Protein AF-A0A820S5K3-F1 (afdb_monomer)

pLDDT: mean 77.01, std 18.95, range [31.25, 97.69]

Mean predicted aligned error: 10.6 Å

Foldseek 3Di:
DDPDDPDDDDDDDALVQQDQCCPDCVVVVVDGHPNNVCCVVVNPVRDDRDHDDAQWDWDFDDPDPPDHTDIDTDHGDDPPDPNNLVVVLQVPPPVDDPDDDDDDDPDPPDPDDPPPPCVVVVSPDD

Organism: NCBI:txid433720

Secondary structure (DSSP, 8-state):
----TT--------HHHHS-GGGSTHHHHT---HHHHHHHHH-TTS--------SSEEEEE-SSTTSPPEEEEEPPPPTTSHHHHHHHHHHT-TTS-S----------SSTT--HHHHHHHHTT--

Nearest PDB structures (foldseek):
  7zjw-assembly1_LH  TM=1.466E-01  e=1.567E+00  Oryctolagus cuniculus
  8idt-assembly1_o  TM=1.884E-01  e=2.835E+00  Homo sapiens
  8q7z-assembly1_BE  TM=1.892E-01  e=8.684E+00  Gallus gallus
  9c3h-assembly1_LK  TM=1.684E-01  e=9.276E+00  Homo sapiens
  8g5y-assembly1_LE  TM=1.830E-01  e=9.907E+00  Homo sapiens

Sequence (126 aa):
KYNGPETKAVIWAHNSHVGDARETDSRRAKEVNIGQLVRERFGIKNTFNIGFTTYTGTVTAADSWDMDPEFKRVRPSLNESVEFLLHEALTQDSTMQNDGQYYLLFRSNNSSIQLSNELHTELHKK

InterPro domains:
  IPR007815 Erythromycin esterase [PF05139] (6-107)
  IPR052036 Hydrolase/Phosphoribosyltransferase-associated [PTHR31299] (7-102)

Structure (mmCIF, N/CA/C/O backbone):
data_AF-A0A820S5K3-F1
#
_entry.id   AF-A0A820S5K3-F1
#
loop_
_atom_site.group_PDB
_atom_site.id
_atom_site.type_symbol
_atom_site.label_atom_id
_atom_site.label_alt_id
_atom_site.label_comp_id
_atom_site.label_asym_id
_atom_site.label_entity_id
_atom_site.label_seq_id
_atom_site.pdbx_PDB_ins_code
_atom_site.Cartn_x
_atom_site.Cartn_y
_atom_site.Cartn_z
_atom_site.occupancy
_atom_site.B_iso_or_equiv
_atom_site.auth_seq_id
_atom_site.auth_comp_id
_atom_site.auth_asym_id
_atom_site.auth_atom_id
_atom_site.pdbx_PDB_model_num
ATOM 1 N N . LYS A 1 1 ? -4.711 -17.697 22.382 1.00 55.22 1 LYS A N 1
ATOM 2 C CA . LYS A 1 1 ? -5.055 -16.799 23.514 1.00 55.22 1 LYS A CA 1
ATOM 3 C C . LYS A 1 1 ? -5.819 -15.610 22.943 1.00 55.22 1 LYS A C 1
ATOM 5 O O . LYS A 1 1 ? -5.292 -14.982 22.039 1.00 55.22 1 LYS A O 1
ATOM 10 N N . TYR A 1 2 ? -7.053 -15.368 23.388 1.00 62.88 2 TYR A N 1
ATOM 11 C CA . TYR A 1 2 ? -7.835 -14.184 23.015 1.00 62.88 2 TYR A CA 1
ATOM 12 C C . TYR A 1 2 ? -7.566 -13.100 24.067 1.00 62.88 2 TYR A C 1
ATOM 14 O O . TYR A 1 2 ? -7.826 -13.337 25.244 1.00 62.88 2 TYR A O 1
ATOM 22 N N . ASN A 1 3 ? -6.994 -11.959 23.671 1.00 76.62 3 ASN A N 1
ATOM 23 C CA . ASN A 1 3 ? -6.482 -10.930 24.593 1.00 76.62 3 ASN A CA 1
ATOM 24 C C . ASN A 1 3 ? -7.558 -9.917 25.049 1.00 76.62 3 ASN A C 1
ATOM 26 O O . ASN A 1 3 ? -7.234 -8.842 25.545 1.00 76.62 3 ASN A O 1
ATOM 30 N N . GLY A 1 4 ? -8.843 -10.267 24.920 1.00 83.00 4 GLY A N 1
ATOM 31 C CA . GLY A 1 4 ? -9.968 -9.421 25.324 1.00 83.00 4 GLY A CA 1
ATOM 32 C C . GLY A 1 4 ? -10.448 -8.451 24.232 1.00 83.00 4 GLY A C 1
ATOM 33 O O . GLY A 1 4 ? -9.864 -8.395 23.147 1.00 83.00 4 GLY A O 1
ATOM 34 N N . PRO A 1 5 ? -11.536 -7.705 24.494 1.00 76.75 5 PRO A N 1
ATOM 35 C CA . PRO A 1 5 ? -12.241 -6.889 23.497 1.00 76.75 5 PRO A CA 1
ATOM 36 C C . PRO A 1 5 ? -11.439 -5.696 22.948 1.00 76.75 5 PRO A C 1
ATOM 38 O O . PRO A 1 5 ? -11.692 -5.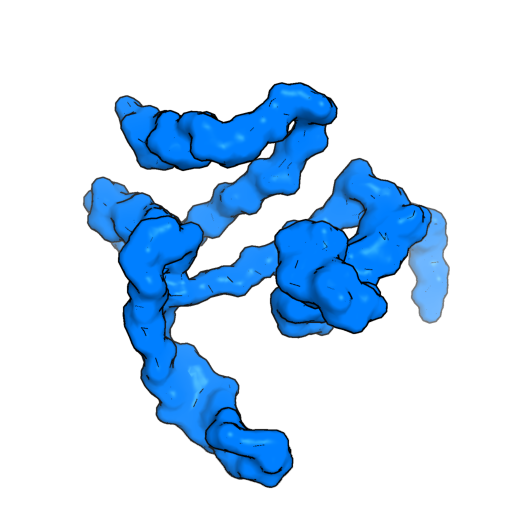277 21.827 1.00 76.75 5 PRO A O 1
ATOM 41 N N . GLU A 1 6 ? -10.430 -5.209 23.676 1.00 83.25 6 GLU A N 1
ATOM 42 C CA . GLU A 1 6 ? -9.576 -4.075 23.266 1.00 83.25 6 GLU A CA 1
ATOM 43 C C . GLU A 1 6 ? -8.349 -4.497 22.433 1.00 83.25 6 GLU A C 1
ATOM 45 O O . GLU A 1 6 ? -7.418 -3.719 22.205 1.00 83.25 6 GLU A O 1
ATOM 50 N N . THR A 1 7 ? -8.299 -5.758 22.000 1.00 89.50 7 THR A N 1
ATOM 51 C CA . THR A 1 7 ? -7.155 -6.277 21.245 1.00 89.50 7 THR A CA 1
ATOM 52 C C . THR A 1 7 ? -7.097 -5.648 19.858 1.00 89.50 7 THR A C 1
ATOM 54 O O . THR A 1 7 ? -8.055 -5.711 19.091 1.00 89.50 7 THR A O 1
ATOM 57 N N . LYS A 1 8 ? -5.931 -5.110 19.498 1.00 90.19 8 LYS A N 1
ATOM 58 C CA . LYS A 1 8 ? -5.643 -4.628 18.143 1.00 90.19 8 LYS A CA 1
ATOM 59 C C . LYS A 1 8 ? -5.004 -5.735 17.306 1.00 90.19 8 LYS A C 1
ATOM 61 O O . LYS A 1 8 ? -4.267 -6.567 17.833 1.00 90.19 8 LYS A O 1
ATOM 66 N N . ALA A 1 9 ? -5.259 -5.713 16.002 1.00 91.56 9 ALA A N 1
ATOM 67 C CA . ALA A 1 9 ? -4.675 -6.637 15.036 1.00 91.56 9 ALA A CA 1
ATOM 68 C C . ALA A 1 9 ? -3.999 -5.869 13.896 1.00 91.56 9 ALA A C 1
ATOM 70 O O . ALA A 1 9 ? -4.452 -4.790 13.515 1.00 91.56 9 ALA A O 1
ATOM 71 N N . VAL A 1 10 ? -2.934 -6.452 13.344 1.00 93.44 10 VAL A N 1
ATOM 72 C CA . VAL A 1 10 ? -2.281 -5.985 12.118 1.00 93.44 10 VAL A CA 1
ATOM 73 C C . VAL A 1 10 ? -2.429 -7.078 11.073 1.00 93.44 10 VAL A C 1
ATOM 75 O O . VAL A 1 10 ? -2.083 -8.231 11.326 1.00 93.44 10 VAL A O 1
ATOM 78 N N . ILE A 1 11 ? -2.957 -6.709 9.911 1.00 92.69 11 ILE A N 1
ATOM 79 C CA . ILE A 1 11 ? -3.066 -7.592 8.752 1.00 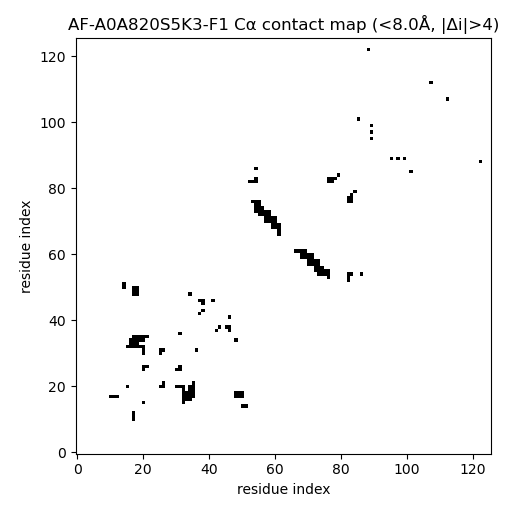92.69 11 ILE A CA 1
ATOM 80 C C . ILE A 1 11 ? -2.029 -7.116 7.744 1.00 92.69 11 ILE A C 1
ATOM 82 O O . ILE A 1 11 ? -2.122 -5.998 7.243 1.00 92.69 11 ILE A O 1
ATOM 86 N N . TRP A 1 12 ? -1.043 -7.963 7.467 1.00 94.31 12 TRP A N 1
ATOM 87 C CA . TRP A 1 12 ? -0.016 -7.696 6.469 1.00 94.31 12 TRP A CA 1
ATOM 88 C C . TRP A 1 12 ? -0.308 -8.516 5.219 1.00 94.31 12 TRP A C 1
ATOM 90 O O . TRP A 1 12 ? -0.238 -9.743 5.245 1.00 94.31 12 TRP A O 1
ATOM 100 N N . ALA A 1 13 ? -0.628 -7.842 4.120 1.00 93.00 13 ALA A N 1
ATOM 101 C CA . ALA A 1 13 ? -0.791 -8.460 2.812 1.00 93.00 13 ALA A CA 1
ATOM 102 C C . ALA A 1 13 ? -0.525 -7.426 1.710 1.00 93.00 13 ALA A C 1
ATOM 104 O O . ALA A 1 13 ? -0.353 -6.240 1.987 1.00 93.00 13 ALA A O 1
ATOM 105 N N . HIS A 1 14 ? -0.474 -7.884 0.460 1.00 90.44 14 HIS A N 1
ATOM 106 C CA . HIS A 1 14 ? -0.281 -7.007 -0.693 1.00 90.44 14 HIS A CA 1
ATOM 107 C C . HIS A 1 14 ? -1.398 -5.950 -0.789 1.00 90.44 14 HIS A C 1
ATOM 109 O O . HIS A 1 14 ? -2.541 -6.227 -0.419 1.00 90.44 14 HIS A O 1
ATOM 115 N N . ASN A 1 15 ? -1.093 -4.760 -1.324 1.00 89.75 15 ASN A N 1
ATOM 116 C CA . ASN A 1 15 ? -2.027 -3.624 -1.402 1.00 89.75 15 ASN A CA 1
ATOM 117 C C . ASN A 1 15 ? -3.384 -3.994 -2.026 1.00 89.75 15 ASN A C 1
ATOM 119 O O . ASN A 1 15 ? -4.426 -3.523 -1.569 1.00 89.75 15 ASN A O 1
ATOM 123 N N . SER A 1 16 ? -3.381 -4.886 -3.024 1.00 85.19 16 SER A N 1
ATOM 124 C CA . SER A 1 16 ? -4.597 -5.408 -3.669 1.00 85.19 16 SER A CA 1
ATOM 125 C C . SER A 1 16 ? -5.562 -6.095 -2.689 1.00 85.19 16 SER A C 1
ATOM 127 O O . SER A 1 16 ? -6.772 -6.086 -2.905 1.00 85.19 16 SER A O 1
ATOM 129 N N . HIS A 1 17 ? -5.055 -6.645 -1.583 1.00 88.31 17 HIS A N 1
ATOM 130 C CA . HIS A 1 17 ? -5.841 -7.346 -0.569 1.00 88.31 17 HIS A CA 1
ATOM 131 C C . HIS A 1 17 ? -6.242 -6.470 0.629 1.00 88.31 17 HIS A C 1
ATOM 133 O O . HIS A 1 17 ? -7.232 -6.782 1.292 1.00 88.31 17 HIS A O 1
ATOM 139 N N . VAL A 1 18 ? -5.504 -5.392 0.920 1.00 88.75 18 VAL A N 1
ATOM 140 C CA . VAL A 1 18 ? -5.699 -4.558 2.130 1.00 88.75 18 VAL A CA 1
ATOM 141 C C . VAL A 1 18 ? -6.269 -3.163 1.854 1.00 88.75 18 VAL A C 1
ATOM 143 O O . VAL A 1 18 ? -6.498 -2.397 2.789 1.00 88.75 18 VAL A O 1
ATOM 146 N N . GLY A 1 19 ? -6.521 -2.828 0.587 1.00 84.75 19 GLY A N 1
ATOM 147 C CA . GLY A 1 19 ? -7.237 -1.614 0.190 1.00 84.75 19 GLY A CA 1
ATOM 148 C C . GLY A 1 19 ? -8.740 -1.658 0.501 1.00 84.75 19 GLY A C 1
ATOM 149 O O . GLY A 1 19 ? -9.212 -2.443 1.314 1.00 84.75 19 GLY A O 1
ATOM 150 N N . ASP A 1 20 ? -9.516 -0.807 -0.165 1.00 82.62 20 ASP A N 1
ATOM 151 C CA . ASP A 1 20 ? -10.983 -0.869 -0.164 1.00 82.62 20 ASP A CA 1
ATOM 152 C C . ASP A 1 20 ? -11.430 -1.110 -1.607 1.00 82.62 20 ASP A C 1
ATOM 154 O O . ASP A 1 20 ? -11.326 -0.209 -2.436 1.00 82.62 20 ASP A O 1
ATOM 158 N N . ALA A 1 21 ? -11.848 -2.338 -1.935 1.00 79.81 21 ALA A N 1
ATOM 159 C CA . ALA A 1 21 ? -12.113 -2.729 -3.326 1.00 79.81 21 ALA A CA 1
ATOM 160 C C . ALA A 1 21 ? -13.249 -1.922 -3.984 1.00 79.81 21 ALA A C 1
ATOM 162 O O . ALA A 1 21 ? -13.347 -1.873 -5.207 1.00 79.81 21 ALA A O 1
ATOM 163 N N . ARG A 1 22 ? -14.091 -1.245 -3.191 1.00 74.12 22 ARG A N 1
ATOM 164 C CA . ARG A 1 22 ? -15.140 -0.339 -3.691 1.00 74.12 22 ARG A CA 1
ATOM 165 C C . ARG A 1 22 ? -14.571 0.928 -4.332 1.00 74.12 22 ARG A C 1
ATOM 167 O O . ARG A 1 22 ? -15.238 1.519 -5.178 1.00 74.12 22 ARG A O 1
ATOM 174 N N . GLU A 1 23 ? -13.356 1.304 -3.951 1.00 77.19 23 GLU A N 1
ATOM 175 C CA . GLU A 1 23 ? -12.638 2.486 -4.436 1.00 77.19 23 GLU A CA 1
ATOM 176 C C . GLU A 1 23 ? -11.587 2.129 -5.503 1.00 77.19 23 GLU A C 1
ATOM 178 O O . GLU A 1 23 ? -10.742 2.950 -5.849 1.00 77.19 23 GLU A O 1
ATOM 183 N N . THR A 1 24 ? -11.618 0.900 -6.030 1.00 68.44 24 THR A N 1
ATOM 184 C CA . THR A 1 24 ? -10.735 0.440 -7.109 1.00 68.44 24 THR A CA 1
ATOM 185 C C . THR A 1 24 ? -11.543 -0.140 -8.270 1.00 68.44 24 THR A C 1
ATOM 187 O O . THR A 1 24 ? -12.749 -0.391 -8.164 1.00 68.44 24 THR A O 1
ATOM 190 N N . ASP A 1 25 ? -10.876 -0.416 -9.392 1.00 64.44 25 ASP A N 1
ATOM 191 C CA . ASP A 1 25 ? -11.500 -1.093 -10.535 1.00 64.44 25 ASP A CA 1
ATOM 192 C C . ASP A 1 25 ? -12.022 -2.503 -10.196 1.00 64.44 25 ASP A C 1
ATOM 194 O O . ASP A 1 25 ? -12.927 -3.000 -10.871 1.00 64.44 25 ASP A O 1
ATOM 198 N N . SER A 1 26 ? -11.552 -3.114 -9.099 1.00 62.66 26 SER A N 1
ATOM 199 C CA . SER A 1 26 ? -12.066 -4.384 -8.560 1.00 62.66 26 SER A CA 1
ATOM 200 C C . SER A 1 26 ? -13.562 -4.329 -8.232 1.00 62.66 26 SER A C 1
ATOM 202 O O . SER A 1 26 ? -14.246 -5.353 -8.312 1.00 62.66 26 SER A O 1
ATOM 204 N N . ARG A 1 27 ? -14.127 -3.136 -7.979 1.00 61.09 27 ARG A N 1
ATOM 205 C CA . ARG A 1 27 ? -15.581 -2.942 -7.866 1.00 61.09 27 ARG A CA 1
ATOM 206 C C . ARG A 1 27 ? -16.324 -3.431 -9.108 1.00 61.09 27 ARG A C 1
ATOM 208 O O . ARG A 1 27 ? -17.401 -4.015 -8.988 1.00 61.09 27 ARG A O 1
ATOM 215 N N . ARG A 1 28 ? -15.766 -3.203 -10.302 1.00 59.62 28 ARG A N 1
ATOM 216 C CA . ARG A 1 28 ? -16.365 -3.640 -11.576 1.00 59.62 28 ARG A CA 1
ATOM 217 C C . ARG A 1 28 ? -16.292 -5.159 -11.738 1.00 59.62 28 ARG A C 1
ATOM 219 O O . ARG A 1 28 ? -17.198 -5.739 -12.329 1.00 59.62 28 ARG A O 1
ATOM 226 N N . ALA A 1 29 ? -15.275 -5.791 -11.153 1.00 61.59 29 ALA A N 1
ATOM 227 C CA . ALA A 1 29 ? -15.088 -7.242 -11.138 1.00 61.59 29 ALA A CA 1
ATOM 228 C C . ALA A 1 29 ? -15.880 -7.965 -10.026 1.00 61.59 29 ALA A C 1
ATOM 230 O O . ALA A 1 29 ? -15.876 -9.191 -9.980 1.00 61.59 29 ALA A O 1
ATOM 231 N N . LYS A 1 30 ? -16.593 -7.230 -9.152 1.00 69.38 30 LYS A N 1
ATOM 232 C CA . LYS A 1 30 ? -17.285 -7.758 -7.953 1.00 69.38 30 LYS A CA 1
ATOM 233 C C . LYS A 1 30 ? -16.360 -8.509 -6.988 1.00 69.38 30 LYS A C 1
ATOM 235 O O . LYS A 1 30 ? -16.817 -9.346 -6.211 1.00 69.38 30 LYS A O 1
ATOM 240 N N . GLU A 1 31 ? -15.072 -8.204 -7.024 1.00 78.81 31 GLU A N 1
ATOM 241 C CA . GLU A 1 31 ? -14.103 -8.785 -6.107 1.00 78.81 31 GLU A CA 1
ATOM 242 C C . GLU A 1 31 ? -14.150 -8.036 -4.775 1.00 78.81 31 GLU A C 1
ATOM 244 O O . GLU A 1 31 ? -14.195 -6.806 -4.739 1.00 78.81 31 GLU A O 1
ATOM 249 N N . VAL A 1 32 ? -14.143 -8.785 -3.672 1.00 83.81 32 VAL A N 1
ATOM 250 C CA . VAL A 1 32 ? -14.034 -8.228 -2.321 1.00 83.81 32 VAL A CA 1
ATOM 251 C C . VAL A 1 32 ? -12.616 -8.445 -1.811 1.00 83.81 32 VAL A C 1
ATOM 253 O O . VAL A 1 32 ? -12.020 -9.495 -2.052 1.00 83.81 32 VAL A O 1
ATOM 256 N N . ASN A 1 33 ? -12.073 -7.472 -1.082 1.00 88.75 33 ASN A N 1
ATOM 257 C CA . ASN A 1 33 ? -10.781 -7.622 -0.421 1.00 88.75 33 ASN A CA 1
ATOM 258 C C . ASN A 1 33 ? -10.908 -7.537 1.105 1.00 88.75 33 ASN A C 1
ATOM 260 O O . ASN A 1 33 ? -11.929 -7.120 1.657 1.00 88.75 33 ASN A O 1
ATOM 264 N N . ILE A 1 34 ? -9.866 -7.987 1.803 1.00 91.00 34 ILE A N 1
ATOM 265 C CA . ILE A 1 34 ? -9.869 -8.106 3.264 1.00 91.00 34 ILE A CA 1
ATOM 266 C C . ILE A 1 34 ? -10.016 -6.725 3.907 1.00 91.00 34 ILE A C 1
ATOM 268 O O . ILE A 1 34 ? -10.766 -6.585 4.870 1.00 91.00 34 ILE A O 1
ATOM 272 N N . GLY A 1 35 ? -9.358 -5.699 3.361 1.00 90.62 35 GLY A N 1
ATOM 273 C CA . GLY A 1 35 ? -9.473 -4.335 3.879 1.00 90.62 35 GLY A CA 1
ATOM 274 C C . GLY A 1 35 ? -10.907 -3.793 3.827 1.00 90.62 35 GLY A C 1
ATOM 275 O O . GLY A 1 35 ? -11.364 -3.197 4.806 1.00 90.62 35 GLY A O 1
ATOM 276 N N . GLN A 1 36 ? -11.661 -4.077 2.757 1.00 89.69 36 GLN A N 1
ATOM 277 C CA . GLN A 1 36 ? -13.092 -3.770 2.693 1.00 89.69 36 GLN A CA 1
ATOM 278 C C . GLN A 1 36 ? -13.874 -4.512 3.784 1.00 89.69 36 GLN A C 1
ATOM 280 O O . GLN A 1 36 ? -14.603 -3.874 4.541 1.00 89.69 36 GLN A O 1
ATOM 285 N N . LEU A 1 37 ? -13.702 -5.833 3.910 1.00 92.06 37 LEU A N 1
ATOM 286 C CA . LEU A 1 37 ? -14.436 -6.637 4.898 1.00 92.06 37 LEU A CA 1
ATOM 287 C C . LEU A 1 37 ? -14.175 -6.171 6.338 1.00 92.06 37 LEU A C 1
ATOM 289 O O . LEU A 1 37 ? -15.091 -6.114 7.159 1.00 92.06 37 LEU A O 1
ATOM 293 N N . VAL A 1 38 ? -12.928 -5.809 6.653 1.00 92.69 38 VAL A N 1
ATOM 294 C CA . VAL A 1 38 ? -12.556 -5.269 7.967 1.00 92.69 38 VAL A CA 1
ATOM 295 C C . VAL A 1 38 ? -13.243 -3.924 8.198 1.00 92.69 38 VAL A C 1
ATOM 297 O O . VAL A 1 38 ? -13.855 -3.731 9.248 1.00 92.69 38 VAL A O 1
ATOM 300 N N . ARG A 1 39 ? -13.226 -3.016 7.215 1.00 90.81 39 ARG A N 1
ATOM 301 C CA . ARG A 1 39 ? -13.926 -1.726 7.322 1.00 90.81 39 ARG A CA 1
ATOM 302 C C . ARG A 1 39 ? -15.436 -1.879 7.464 1.00 90.81 39 ARG A C 1
ATOM 304 O O . ARG A 1 39 ? -16.034 -1.139 8.238 1.00 90.81 39 ARG A O 1
ATOM 311 N N . GLU A 1 40 ? -1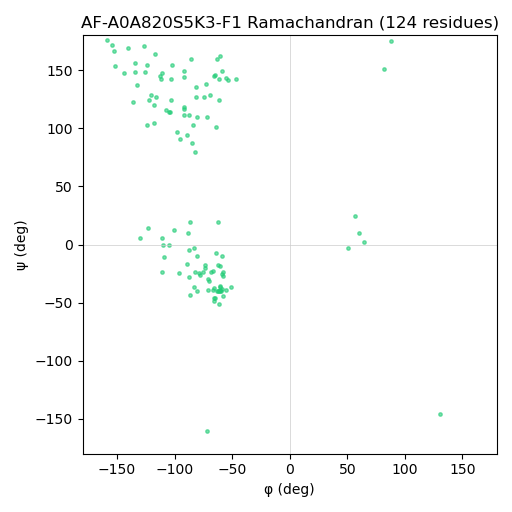6.054 -2.813 6.748 1.00 90.88 40 GLU A N 1
ATOM 312 C CA . GLU A 1 40 ? -17.491 -3.090 6.853 1.00 90.88 40 GLU A CA 1
ATOM 313 C C . GLU A 1 40 ? -17.858 -3.655 8.228 1.00 90.88 40 GLU A C 1
ATOM 315 O O . GLU A 1 40 ? -18.886 -3.284 8.792 1.00 90.88 40 GLU A O 1
ATOM 320 N N . ARG A 1 41 ? -16.997 -4.501 8.805 1.00 92.31 41 ARG A N 1
ATOM 321 C CA . ARG A 1 41 ? -17.249 -5.135 10.103 1.00 92.31 41 ARG A CA 1
ATOM 322 C C . ARG A 1 41 ? -16.951 -4.239 11.304 1.00 92.31 41 ARG A C 1
ATOM 324 O O . ARG A 1 41 ? -17.687 -4.287 12.285 1.00 92.31 41 ARG A O 1
ATOM 331 N N . PHE A 1 42 ? -15.867 -3.468 11.260 1.00 90.62 42 PHE A N 1
ATOM 332 C CA . PHE A 1 42 ? -15.370 -2.696 12.409 1.00 90.62 42 PHE A CA 1
ATOM 333 C C . PHE A 1 42 ? -15.565 -1.181 12.260 1.00 90.62 42 PHE A C 1
ATOM 335 O O . PHE A 1 42 ? -15.434 -0.440 13.237 1.00 90.62 42 PHE A O 1
ATOM 342 N N . GLY A 1 43 ? -15.938 -0.714 11.067 1.00 90.25 43 GLY A N 1
ATOM 343 C CA . GLY A 1 43 ? -16.189 0.689 10.761 1.00 90.25 43 GLY A CA 1
ATOM 344 C C . GLY A 1 43 ? -14.917 1.491 10.476 1.00 90.25 43 GLY A C 1
ATOM 345 O O . GLY A 1 43 ? -13.847 1.252 11.035 1.00 90.25 43 GLY A O 1
ATOM 346 N N . ILE A 1 44 ? -15.055 2.532 9.648 1.00 86.94 44 ILE A N 1
ATOM 347 C CA . ILE A 1 44 ? -13.942 3.399 9.213 1.00 86.94 44 ILE A CA 1
ATOM 348 C C . ILE A 1 44 ? -13.201 4.091 1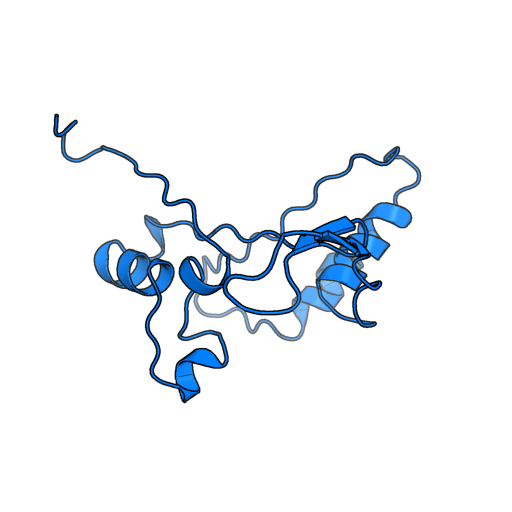0.371 1.00 86.94 44 ILE A C 1
ATOM 350 O O . ILE A 1 44 ? -12.030 4.425 10.246 1.00 86.94 44 ILE A O 1
ATOM 354 N N . LYS A 1 45 ? -13.860 4.302 11.520 1.00 88.38 45 LYS A N 1
ATOM 355 C CA . LYS A 1 45 ? -13.245 4.948 12.692 1.00 88.38 45 LYS A CA 1
ATOM 356 C C . LYS A 1 45 ? -12.275 4.035 13.449 1.00 88.38 45 LYS A C 1
ATOM 358 O O . LYS A 1 45 ? -11.396 4.556 14.130 1.00 88.38 45 LYS A O 1
ATOM 363 N N . ASN A 1 46 ? -12.428 2.715 13.317 1.00 89.88 46 ASN A N 1
ATOM 364 C CA . ASN A 1 46 ? -11.658 1.708 14.054 1.00 89.88 46 ASN A CA 1
ATOM 365 C C . ASN A 1 46 ? -10.695 0.922 13.153 1.00 89.88 46 ASN A C 1
ATOM 367 O O . ASN A 1 46 ? -10.093 -0.054 13.590 1.00 89.88 46 ASN A O 1
ATOM 371 N N . THR A 1 47 ? -10.577 1.294 11.878 1.00 90.56 47 THR A N 1
ATOM 372 C CA . THR A 1 47 ? -9.768 0.578 10.889 1.00 90.56 47 THR A CA 1
ATOM 373 C C . THR A 1 47 ? -8.900 1.556 10.118 1.00 90.56 47 THR A C 1
ATOM 375 O O . THR A 1 47 ? -9.366 2.606 9.681 1.00 90.56 47 THR A O 1
ATOM 378 N N . PHE A 1 48 ? -7.644 1.177 9.910 1.00 89.88 48 PHE A N 1
ATOM 379 C CA . PHE A 1 48 ? -6.690 1.919 9.100 1.00 89.88 48 PHE A CA 1
ATOM 380 C C . PHE A 1 48 ? -6.221 1.018 7.959 1.00 89.88 48 PHE A C 1
ATOM 382 O O . PHE A 1 48 ? -5.787 -0.104 8.210 1.00 89.88 48 PHE A O 1
ATOM 389 N N . ASN A 1 49 ? -6.296 1.525 6.727 1.00 89.38 49 ASN A N 1
ATOM 390 C CA . ASN A 1 49 ? -5.677 0.886 5.568 1.00 89.38 49 ASN A CA 1
ATOM 391 C C . ASN A 1 49 ? -4.413 1.680 5.255 1.00 89.38 49 ASN A C 1
ATOM 393 O O . ASN A 1 49 ? -4.487 2.896 5.078 1.00 89.38 49 ASN A O 1
ATOM 397 N N . ILE A 1 50 ? -3.274 0.999 5.221 1.00 89.31 50 ILE A N 1
ATOM 398 C CA . ILE A 1 50 ? -1.969 1.600 4.956 1.00 89.31 50 ILE A CA 1
ATOM 399 C C . ILE A 1 50 ? -1.453 0.964 3.672 1.00 89.31 50 ILE A C 1
ATOM 401 O O . ILE A 1 50 ? -1.336 -0.258 3.597 1.00 89.31 50 ILE A O 1
ATOM 405 N N . GLY A 1 51 ? -1.210 1.793 2.660 1.00 88.06 51 GLY A N 1
ATOM 406 C CA . GLY A 1 51 ? -0.673 1.372 1.372 1.00 88.06 51 GLY A CA 1
ATOM 407 C C . GLY A 1 51 ? 0.741 1.898 1.182 1.00 88.06 51 GLY A C 1
ATOM 408 O O . GLY A 1 51 ? 1.069 2.989 1.645 1.00 88.06 51 GLY A O 1
ATOM 409 N N . PHE A 1 52 ? 1.555 1.121 0.477 1.00 88.88 52 PHE A N 1
ATOM 410 C CA . PHE A 1 52 ? 2.907 1.511 0.084 1.00 88.88 52 PHE A CA 1
ATOM 411 C C . PHE A 1 52 ? 2.978 1.678 -1.425 1.00 88.88 52 PHE A C 1
ATOM 413 O O . PHE A 1 52 ? 2.350 0.917 -2.156 1.00 88.88 52 PHE A O 1
ATOM 420 N N . THR A 1 53 ? 3.766 2.632 -1.899 1.00 89.38 53 THR A N 1
ATOM 421 C CA . THR A 1 53 ? 4.048 2.765 -3.326 1.00 89.38 53 THR A CA 1
ATOM 422 C C . THR A 1 53 ? 5.506 3.146 -3.557 1.00 89.38 53 THR A C 1
ATOM 424 O O . THR A 1 53 ? 6.224 3.446 -2.602 1.00 89.38 53 THR A O 1
ATOM 427 N N . THR A 1 54 ? 5.967 3.081 -4.804 1.00 90.69 54 THR A N 1
ATOM 428 C CA . THR A 1 54 ? 7.349 3.396 -5.170 1.00 90.69 54 THR A CA 1
ATOM 429 C C . THR A 1 54 ? 7.430 4.088 -6.524 1.00 90.69 54 THR A C 1
ATOM 431 O O . THR A 1 54 ? 6.645 3.813 -7.427 1.00 90.69 54 THR A O 1
ATOM 434 N N . TYR A 1 55 ? 8.416 4.968 -6.668 1.00 91.38 55 TYR A N 1
ATOM 435 C CA . TYR A 1 55 ? 8.713 5.658 -7.918 1.00 91.38 55 TYR A CA 1
ATOM 436 C C . TYR A 1 55 ? 9.654 4.853 -8.823 1.00 91.38 55 TYR A C 1
ATOM 438 O O . TYR A 1 55 ? 9.461 4.791 -10.031 1.00 91.38 55 TYR A O 1
ATOM 446 N N . THR A 1 56 ? 10.700 4.255 -8.252 1.00 92.38 56 THR A N 1
ATOM 447 C CA . THR A 1 56 ? 11.768 3.555 -8.980 1.00 92.38 56 THR A CA 1
ATOM 448 C C . THR A 1 56 ? 12.482 2.579 -8.045 1.00 92.38 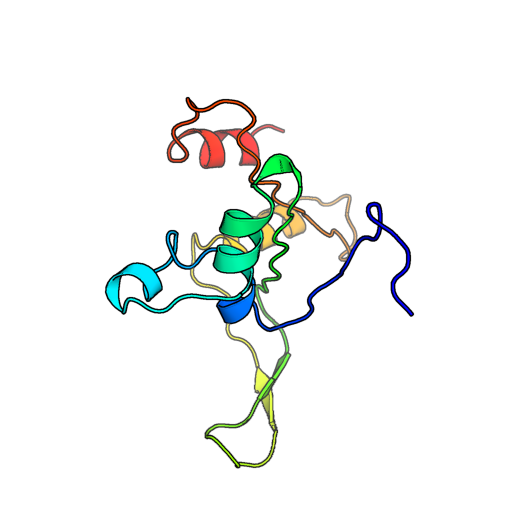56 THR A C 1
ATOM 450 O O . THR A 1 56 ? 12.201 2.534 -6.848 1.00 92.38 56 THR A O 1
ATOM 453 N N . GLY A 1 57 ? 13.423 1.800 -8.571 1.00 92.00 57 GLY A N 1
ATOM 454 C CA . GLY A 1 57 ? 14.265 0.903 -7.781 1.00 92.00 57 GLY A CA 1
ATOM 455 C C . GLY A 1 57 ? 14.310 -0.506 -8.352 1.00 92.00 57 GLY A C 1
ATOM 456 O O . GLY A 1 57 ? 14.279 -0.701 -9.569 1.00 92.00 57 GLY A O 1
ATOM 457 N N . THR A 1 58 ? 14.409 -1.496 -7.468 1.00 95.81 58 THR A N 1
ATOM 458 C CA . THR A 1 58 ? 14.454 -2.915 -7.838 1.00 95.81 58 THR A CA 1
ATOM 459 C C . THR A 1 58 ? 13.519 -3.725 -6.956 1.00 95.81 58 THR A C 1
ATOM 461 O O . THR A 1 58 ? 13.287 -3.373 -5.801 1.00 95.81 58 THR A O 1
ATOM 464 N N . VAL A 1 59 ? 12.966 -4.793 -7.518 1.00 95.69 59 VAL A N 1
ATOM 465 C CA . VAL A 1 59 ? 12.071 -5.732 -6.838 1.00 95.69 59 VAL A CA 1
ATOM 466 C C . VAL A 1 59 ? 12.487 -7.154 -7.166 1.00 95.69 59 VAL A C 1
ATOM 468 O O . VAL A 1 59 ? 13.083 -7.408 -8.211 1.00 95.69 59 VAL A O 1
ATOM 471 N N . THR A 1 60 ? 12.135 -8.086 -6.290 1.00 96.62 60 THR A N 1
ATOM 472 C CA . THR A 1 60 ? 12.197 -9.513 -6.594 1.00 96.62 60 THR A CA 1
ATOM 473 C C . THR A 1 60 ? 10.843 -9.953 -7.141 1.00 96.62 60 THR A C 1
ATOM 475 O O . THR A 1 60 ? 9.837 -9.849 -6.442 1.00 96.62 60 THR A O 1
ATOM 478 N N . ALA A 1 61 ? 10.806 -10.406 -8.391 1.00 95.38 61 ALA A N 1
ATOM 479 C CA . ALA A 1 61 ? 9.587 -10.841 -9.067 1.00 95.38 61 ALA A CA 1
ATOM 480 C C . ALA A 1 61 ? 9.900 -11.906 -10.124 1.00 95.38 61 ALA A C 1
ATOM 482 O O . ALA A 1 61 ? 10.994 -11.927 -10.681 1.00 95.38 61 ALA A O 1
ATOM 483 N N . ALA A 1 62 ? 8.925 -12.761 -10.418 1.00 96.50 62 ALA A N 1
ATOM 484 C CA . ALA A 1 62 ? 8.999 -13.752 -11.488 1.00 96.50 62 ALA A CA 1
ATOM 485 C C . ALA A 1 62 ? 8.190 -13.282 -12.709 1.00 96.50 62 ALA A C 1
ATOM 487 O O . ALA A 1 62 ? 7.241 -12.508 -12.563 1.00 96.50 62 ALA A O 1
ATOM 488 N N . ASP A 1 63 ? 8.545 -13.745 -13.911 1.00 93.88 63 ASP A N 1
ATOM 489 C CA . ASP A 1 63 ? 7.804 -13.403 -15.140 1.00 93.88 63 ASP A CA 1
ATOM 490 C C . ASP A 1 63 ? 6.451 -14.118 -15.248 1.00 93.88 63 ASP A C 1
ATOM 492 O O . ASP A 1 63 ? 5.571 -13.702 -16.003 1.00 93.88 63 ASP A O 1
ATOM 496 N N . SER A 1 64 ? 6.268 -15.214 -14.516 1.00 95.44 64 SER A N 1
ATOM 497 C CA . SER A 1 64 ? 5.025 -15.981 -14.467 1.00 95.44 64 SER A CA 1
ATOM 498 C C . SER A 1 64 ? 4.896 -16.705 -13.133 1.00 95.44 64 SER A C 1
ATOM 500 O O . SER A 1 64 ? 5.855 -16.805 -12.368 1.00 95.44 64 SER A O 1
ATOM 502 N N . TRP A 1 65 ? 3.692 -17.201 -12.854 1.00 93.75 65 TRP A N 1
ATOM 503 C CA . TRP A 1 65 ? 3.454 -18.067 -11.704 1.00 93.75 65 TRP A CA 1
ATOM 504 C C . TRP A 1 65 ? 4.380 -19.283 -11.736 1.00 93.75 65 TRP A C 1
ATOM 506 O O . TRP A 1 65 ? 4.679 -19.806 -12.808 1.00 93.75 65 TRP A O 1
ATOM 516 N N . ASP A 1 66 ? 4.830 -19.695 -10.553 1.00 94.88 66 ASP A N 1
ATOM 517 C CA . ASP A 1 66 ? 5.708 -20.849 -10.320 1.00 94.88 66 ASP A CA 1
ATOM 518 C C . ASP A 1 66 ? 7.088 -20.800 -11.007 1.00 94.88 66 ASP A C 1
ATOM 520 O O . ASP A 1 66 ? 7.828 -21.781 -10.970 1.00 94.88 66 ASP A O 1
ATOM 524 N N . MET A 1 67 ? 7.468 -19.660 -11.592 1.00 97.25 67 MET A N 1
ATOM 525 C CA . MET A 1 67 ? 8.815 -19.427 -12.118 1.00 97.25 67 MET A CA 1
ATOM 526 C C . MET A 1 67 ? 9.768 -18.927 -11.029 1.00 97.25 67 MET A C 1
ATOM 528 O O . MET A 1 67 ? 9.346 -18.372 -10.009 1.00 97.25 67 MET A O 1
ATOM 532 N N . ASP A 1 68 ? 11.069 -19.079 -11.279 1.00 97.69 68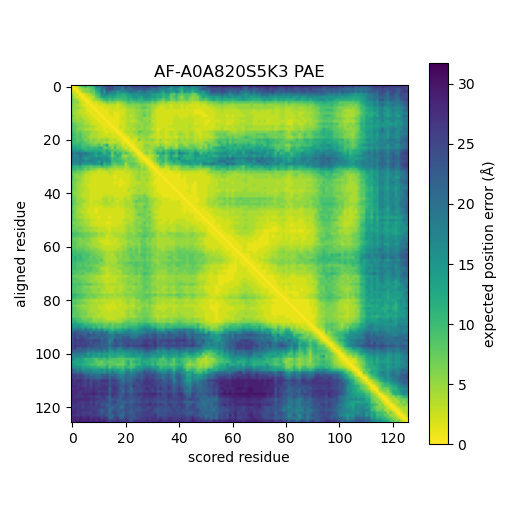 ASP A N 1
ATOM 533 C CA . ASP A 1 68 ? 12.104 -18.606 -10.364 1.00 97.69 68 ASP A CA 1
ATOM 534 C C . ASP A 1 68 ? 12.051 -17.075 -10.177 1.00 97.69 68 ASP A C 1
ATOM 536 O O . ASP A 1 68 ? 11.785 -16.324 -11.124 1.00 97.69 68 ASP A O 1
ATOM 540 N N . PRO A 1 69 ? 12.303 -16.581 -8.952 1.00 97.12 69 PRO A N 1
ATOM 541 C CA . PRO A 1 69 ? 12.331 -15.154 -8.676 1.00 97.12 69 PRO A CA 1
ATOM 542 C C . PRO A 1 69 ? 13.581 -14.492 -9.266 1.00 97.12 69 PRO A C 1
ATOM 544 O O . PRO A 1 69 ? 14.702 -14.970 -9.096 1.00 97.12 69 PRO A O 1
ATOM 547 N N . GLU A 1 70 ? 13.405 -13.316 -9.863 1.00 97.62 70 GLU A N 1
ATOM 548 C CA . GLU A 1 70 ? 14.490 -12.516 -10.430 1.00 97.62 70 GLU A CA 1
ATOM 549 C C . GLU A 1 70 ? 14.528 -11.111 -9.829 1.00 97.62 70 GLU A C 1
ATOM 551 O O . GLU A 1 70 ? 13.507 -10.559 -9.413 1.00 97.62 70 GLU A O 1
ATOM 556 N N . PHE A 1 71 ? 15.706 -10.485 -9.840 1.00 97.62 71 PHE A N 1
ATOM 557 C CA . PHE A 1 71 ? 15.832 -9.061 -9.543 1.00 97.62 71 PHE A CA 1
ATOM 558 C C . PHE A 1 71 ? 15.479 -8.239 -10.778 1.00 97.62 71 PHE A C 1
ATOM 560 O O . PHE A 1 71 ? 16.228 -8.198 -11.754 1.00 97.62 71 PHE A O 1
ATOM 567 N N . LYS A 1 72 ? 14.341 -7.551 -10.724 1.00 96.69 72 LYS A N 1
ATOM 568 C CA . LYS A 1 72 ? 13.824 -6.739 -11.825 1.00 96.69 72 LYS A CA 1
ATOM 569 C C . LYS A 1 72 ? 13.868 -5.259 -11.467 1.00 96.69 72 LYS A C 1
ATOM 571 O O . LYS A 1 72 ? 13.622 -4.860 -10.328 1.00 96.69 72 LYS A O 1
ATOM 576 N N . ARG A 1 73 ? 14.187 -4.425 -12.459 1.00 96.94 73 ARG A N 1
ATOM 577 C CA . ARG A 1 73 ? 14.193 -2.967 -12.308 1.00 96.94 73 ARG A CA 1
ATOM 578 C C . ARG A 1 73 ? 12.775 -2.423 -12.444 1.00 96.94 73 ARG A C 1
ATOM 580 O O . ARG A 1 73 ? 12.110 -2.660 -13.450 1.00 96.94 73 ARG A O 1
ATOM 587 N N . VAL A 1 74 ? 12.348 -1.645 -11.456 1.00 95.25 74 VAL A N 1
ATOM 588 C CA . VAL A 1 74 ? 11.090 -0.902 -11.511 1.00 95.25 74 VAL A CA 1
ATOM 589 C C . VAL A 1 74 ? 11.288 0.284 -12.448 1.00 95.25 74 VAL A C 1
ATOM 591 O O . VAL A 1 74 ? 12.251 1.044 -12.321 1.00 95.25 74 VAL A O 1
ATOM 594 N N . ARG A 1 75 ? 10.400 0.420 -13.432 1.00 94.75 75 ARG A N 1
ATOM 595 C CA . ARG A 1 75 ? 10.371 1.610 -14.285 1.00 94.75 75 ARG A CA 1
ATOM 596 C C . ARG A 1 75 ? 10.000 2.829 -13.434 1.00 94.75 75 ARG A C 1
ATOM 598 O O . ARG A 1 75 ? 9.166 2.665 -12.549 1.00 94.75 75 ARG A O 1
ATOM 605 N N . PRO A 1 76 ? 10.537 4.025 -13.737 1.00 95.00 76 PRO A N 1
ATOM 606 C CA . PRO A 1 76 ? 10.005 5.263 -13.182 1.00 95.00 76 PRO A CA 1
ATOM 607 C C . PRO A 1 76 ? 8.482 5.298 -13.303 1.00 95.00 76 PRO A C 1
ATOM 609 O O . PRO A 1 76 ? 7.935 4.818 -14.308 1.00 95.00 76 PRO A O 1
ATOM 612 N N . SER A 1 77 ? 7.816 5.836 -12.285 1.00 92.69 77 SER A N 1
ATOM 613 C CA . SER A 1 77 ? 6.364 5.950 -12.303 1.00 92.69 77 SER A CA 1
ATOM 614 C C . SER A 1 77 ? 5.893 6.817 -13.473 1.00 92.69 77 SER A C 1
ATOM 616 O O . SER A 1 77 ? 6.655 7.565 -14.090 1.00 92.69 77 SER A O 1
ATOM 618 N N . LEU A 1 78 ? 4.613 6.689 -13.810 1.00 93.75 78 LEU A N 1
ATOM 619 C CA . LEU A 1 78 ? 4.012 7.504 -14.860 1.00 93.75 78 LEU A CA 1
ATOM 620 C C . LEU A 1 78 ? 3.981 8.973 -14.430 1.00 93.75 78 LEU A C 1
ATOM 622 O O . LEU A 1 78 ? 3.746 9.267 -13.257 1.00 93.75 78 LEU A O 1
ATOM 626 N N . ASN A 1 79 ? 4.163 9.891 -15.376 1.00 91.00 79 ASN A N 1
ATOM 627 C CA . ASN A 1 79 ? 4.007 11.319 -15.103 1.00 91.00 79 ASN A CA 1
ATOM 628 C C . ASN A 1 79 ? 2.631 11.587 -14.474 1.00 91.00 79 ASN A C 1
ATOM 630 O O . ASN A 1 79 ? 1.650 10.944 -14.849 1.00 91.00 79 ASN A O 1
ATOM 634 N N . GLU A 1 80 ? 2.587 12.508 -13.509 1.00 87.75 80 GLU A N 1
ATOM 635 C CA . GLU A 1 80 ? 1.366 12.927 -12.791 1.00 87.75 80 GLU A CA 1
ATOM 636 C C . GLU A 1 80 ? 0.692 11.836 -11.933 1.00 87.75 80 GLU A C 1
ATOM 638 O O . GLU A 1 80 ? -0.319 12.095 -11.282 1.00 87.75 80 GLU A O 1
ATOM 643 N N . SER A 1 81 ? 1.263 10.628 -11.865 1.00 89.25 81 SER A N 1
ATOM 644 C CA . SER A 1 81 ? 0.856 9.622 -10.879 1.00 89.25 81 SER A CA 1
ATOM 645 C C . SER A 1 81 ? 1.133 10.095 -9.449 1.00 89.25 81 SER A C 1
ATOM 647 O O . SER A 1 81 ? 1.985 10.954 -9.212 1.00 89.25 81 SER A O 1
ATOM 649 N N . VAL A 1 82 ? 0.453 9.497 -8.469 1.00 86.88 82 VAL A N 1
ATOM 650 C CA . VAL A 1 82 ? 0.693 9.804 -7.049 1.00 86.88 82 VAL A CA 1
ATOM 651 C C . VAL A 1 82 ? 2.148 9.510 -6.674 1.00 86.88 82 VAL A C 1
ATOM 653 O O . VAL A 1 82 ? 2.769 10.291 -5.961 1.00 86.88 82 VAL A O 1
ATOM 656 N N . GLU A 1 83 ? 2.721 8.434 -7.207 1.00 89.38 83 GLU A N 1
ATOM 657 C CA . GLU A 1 83 ? 4.130 8.070 -7.060 1.00 89.38 83 GLU A CA 1
ATOM 658 C C . GLU A 1 83 ? 5.066 9.162 -7.575 1.00 89.38 83 GLU A C 1
ATOM 660 O O . GLU A 1 83 ? 6.053 9.488 -6.916 1.00 89.38 83 GLU A O 1
ATOM 665 N N . PHE A 1 84 ? 4.748 9.729 -8.744 1.00 89.69 84 PHE A N 1
ATOM 666 C CA . PHE A 1 84 ? 5.531 10.802 -9.348 1.00 89.69 84 PHE A CA 1
ATOM 667 C C . PHE A 1 84 ? 5.463 12.063 -8.489 1.00 89.69 84 PHE A C 1
ATOM 669 O O . PHE A 1 84 ? 6.496 12.626 -8.145 1.00 89.69 84 PHE A O 1
ATOM 676 N N . LEU A 1 85 ? 4.257 12.469 -8.083 1.00 87.75 85 LEU A N 1
ATOM 677 C CA . LEU A 1 85 ? 4.048 13.661 -7.259 1.00 87.75 85 LEU A CA 1
ATOM 678 C C . LEU A 1 85 ? 4.743 13.548 -5.895 1.00 87.75 85 LEU A C 1
ATOM 680 O O . LEU A 1 85 ? 5.350 14.510 -5.431 1.00 87.75 85 LEU A O 1
ATOM 684 N N . LEU A 1 86 ? 4.699 12.368 -5.269 1.00 85.94 86 LEU A N 1
ATOM 685 C CA . LEU A 1 86 ? 5.418 12.104 -4.021 1.00 85.94 86 LEU A CA 1
ATOM 686 C C . LEU A 1 86 ? 6.937 12.124 -4.215 1.00 85.94 86 LEU A C 1
ATOM 688 O O . LEU A 1 86 ? 7.650 12.632 -3.352 1.00 85.94 86 LEU A O 1
ATOM 692 N N . HIS A 1 87 ? 7.440 11.591 -5.330 1.00 86.19 87 HIS A N 1
ATOM 693 C CA . HIS A 1 87 ? 8.866 11.633 -5.639 1.00 86.19 87 HIS A CA 1
ATOM 694 C C . HIS A 1 87 ? 9.360 13.061 -5.880 1.00 86.19 87 HIS A C 1
ATOM 696 O O . HIS A 1 87 ? 10.364 13.460 -5.300 1.00 86.19 87 HIS A O 1
ATOM 702 N N . GLU A 1 88 ? 8.630 13.847 -6.669 1.00 86.12 88 GLU A N 1
ATOM 703 C CA . GLU A 1 88 ? 8.945 15.255 -6.918 1.00 86.12 88 GLU A CA 1
ATOM 704 C C . GLU A 1 88 ? 8.923 16.084 -5.629 1.00 86.12 88 GLU A C 1
ATOM 706 O O . GLU A 1 88 ? 9.793 16.924 -5.410 1.00 86.12 88 GLU A O 1
ATOM 711 N N . ALA A 1 89 ? 7.973 15.821 -4.726 1.00 81.88 89 ALA A N 1
ATOM 712 C CA . ALA A 1 89 ? 7.941 16.487 -3.427 1.00 81.88 89 ALA A CA 1
ATOM 713 C C . ALA A 1 89 ? 9.207 16.203 -2.591 1.00 81.88 89 ALA A C 1
ATOM 715 O O . ALA A 1 89 ? 9.699 17.106 -1.916 1.00 81.88 89 ALA A O 1
ATOM 716 N N . LEU A 1 90 ? 9.766 14.984 -2.670 1.00 76.12 90 LEU A N 1
ATOM 717 C CA . LEU A 1 90 ? 11.010 14.605 -1.978 1.00 76.12 90 LEU A CA 1
ATOM 718 C C . LEU A 1 90 ? 12.245 15.273 -2.571 1.00 76.12 90 LEU A C 1
ATOM 720 O O . LEU A 1 90 ? 13.152 15.650 -1.834 1.00 76.12 90 LEU A O 1
ATOM 724 N N . THR A 1 91 ? 12.309 15.401 -3.894 1.00 73.00 91 THR A N 1
ATOM 725 C CA . THR A 1 91 ? 13.487 15.950 -4.578 1.00 73.00 91 THR A CA 1
ATOM 726 C C . THR A 1 91 ? 13.545 17.477 -4.505 1.00 73.00 91 THR A C 1
ATOM 728 O O . THR A 1 91 ? 14.632 18.052 -4.577 1.00 73.00 91 THR A O 1
ATOM 731 N N . GLN A 1 92 ? 12.400 18.143 -4.323 1.00 68.69 92 GLN A N 1
ATOM 732 C CA . GLN A 1 92 ? 12.302 19.601 -4.191 1.00 68.69 92 GLN A CA 1
ATOM 733 C C . GLN A 1 92 ? 12.630 20.130 -2.785 1.00 68.69 92 GLN A C 1
ATOM 735 O O . GLN A 1 92 ? 12.760 21.348 -2.602 1.00 68.69 92 GLN A O 1
ATOM 740 N N . ASP A 1 93 ? 12.768 19.263 -1.779 1.00 64.88 93 ASP A N 1
ATOM 741 C CA . ASP A 1 93 ? 13.220 19.664 -0.449 1.00 64.88 93 ASP A CA 1
ATOM 742 C C . ASP A 1 93 ? 14.732 19.466 -0.291 1.00 64.88 93 ASP A C 1
ATOM 744 O O . ASP A 1 93 ? 15.224 18.429 0.148 1.00 64.88 93 ASP A O 1
ATOM 748 N N . SER A 1 94 ? 15.489 20.514 -0.618 1.00 58.19 94 SER A N 1
ATOM 749 C CA . SER A 1 94 ? 16.949 20.554 -0.489 1.00 58.19 94 SER A CA 1
ATOM 750 C C . SER A 1 94 ? 17.460 20.455 0.957 1.00 58.19 94 SER A C 1
ATOM 752 O O . SER A 1 94 ? 18.668 20.318 1.159 1.00 58.19 94 SER A O 1
ATOM 754 N N . THR A 1 95 ? 16.576 20.500 1.964 1.00 62.62 95 THR A N 1
ATOM 755 C CA . THR A 1 95 ? 16.936 20.270 3.373 1.00 62.62 95 THR A CA 1
ATOM 756 C C . THR A 1 95 ? 16.840 18.802 3.786 1.00 62.62 95 THR A C 1
ATOM 758 O O . THR A 1 95 ? 17.444 18.407 4.785 1.00 62.62 95 THR A O 1
ATOM 761 N N . MET A 1 96 ? 16.145 17.971 3.003 1.00 54.97 96 MET A N 1
ATOM 762 C CA . MET A 1 96 ? 15.987 16.546 3.265 1.00 54.97 96 MET A CA 1
ATOM 763 C C . MET A 1 96 ? 16.994 15.756 2.427 1.00 54.97 96 MET A C 1
ATOM 765 O O . MET A 1 96 ? 16.784 15.459 1.254 1.00 54.97 96 MET A O 1
ATOM 769 N N . GLN A 1 97 ? 18.123 15.395 3.034 1.00 52.59 97 GLN A N 1
ATOM 770 C CA . GLN A 1 97 ? 19.042 14.423 2.444 1.00 52.59 97 GLN A CA 1
ATOM 771 C C . GLN A 1 97 ? 18.336 13.057 2.354 1.00 52.59 97 GLN A C 1
ATOM 773 O O . GLN A 1 97 ? 18.216 12.372 3.359 1.00 52.59 97 GLN A O 1
ATOM 778 N N . ASN A 1 98 ? 17.852 12.699 1.160 1.00 51.28 98 ASN A N 1
ATOM 779 C CA . ASN A 1 98 ? 17.520 11.355 0.644 1.00 51.28 98 ASN A CA 1
ATOM 780 C C . ASN A 1 98 ? 16.625 10.373 1.441 1.00 51.28 98 ASN A C 1
ATOM 782 O O . ASN A 1 98 ? 16.289 9.337 0.877 1.00 51.28 98 ASN A O 1
ATOM 786 N N . ASP A 1 99 ? 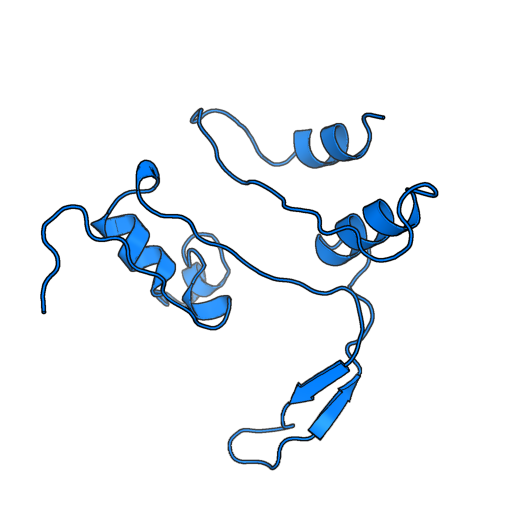16.163 10.683 2.654 1.00 55.50 99 ASP A N 1
ATOM 787 C CA . ASP A 1 99 ? 15.449 9.719 3.518 1.00 55.50 99 ASP A CA 1
ATOM 788 C C . ASP A 1 99 ? 14.044 10.178 3.958 1.00 55.50 99 ASP A C 1
ATOM 790 O O . ASP A 1 99 ? 13.442 9.611 4.874 1.00 55.50 99 ASP A O 1
ATOM 794 N N . GLY A 1 100 ? 13.488 11.212 3.320 1.00 56.47 100 GLY A N 1
ATOM 795 C CA . GLY A 1 100 ? 12.135 11.682 3.621 1.00 56.47 100 GLY A CA 1
ATOM 796 C C . GLY A 1 100 ? 11.084 10.599 3.343 1.00 56.47 100 GLY A C 1
ATOM 797 O O . GLY A 1 100 ? 10.980 10.082 2.235 1.00 56.47 100 GLY A O 1
ATOM 798 N N . GLN A 1 101 ? 10.277 10.252 4.346 1.00 63.47 101 GLN A N 1
ATOM 799 C CA . GLN A 1 101 ? 9.082 9.424 4.165 1.00 63.47 101 GLN A CA 1
ATOM 800 C C . GLN A 1 101 ? 7.853 10.329 4.244 1.00 63.47 101 GLN A C 1
ATOM 802 O O . GLN A 1 101 ? 7.559 10.879 5.306 1.00 63.47 101 GLN A O 1
ATOM 807 N N . TYR A 1 102 ? 7.126 10.477 3.137 1.00 64.62 102 TYR A N 1
ATOM 808 C CA . TYR A 1 102 ? 5.833 11.160 3.144 1.00 64.62 102 TYR A CA 1
ATOM 809 C C . TYR A 1 102 ? 4.694 10.176 3.374 1.00 64.62 102 TYR A C 1
ATOM 811 O O . TYR A 1 102 ? 4.693 9.051 2.876 1.00 64.62 102 TYR A O 1
ATOM 819 N N . TYR A 1 103 ? 3.687 10.649 4.098 1.00 68.75 103 TYR A N 1
ATOM 820 C CA . TYR A 1 103 ? 2.444 9.936 4.329 1.00 68.75 103 TYR A CA 1
ATOM 821 C C . TYR A 1 103 ? 1.296 10.809 3.837 1.00 68.75 103 TYR A C 1
ATOM 823 O O . TYR A 1 103 ? 1.136 11.941 4.288 1.00 68.75 103 TYR A O 1
ATOM 831 N N . LEU A 1 104 ? 0.471 10.273 2.941 1.00 69.12 104 LE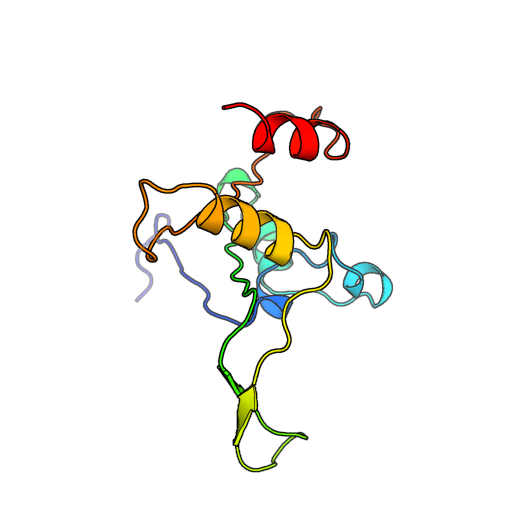U A N 1
ATOM 832 C CA . LEU A 1 104 ? -0.802 10.890 2.587 1.00 69.12 104 LEU A CA 1
ATOM 833 C C . LEU A 1 104 ? -1.890 10.305 3.482 1.00 69.12 104 LEU A C 1
ATOM 835 O O . LEU A 1 104 ? -2.239 9.127 3.380 1.00 69.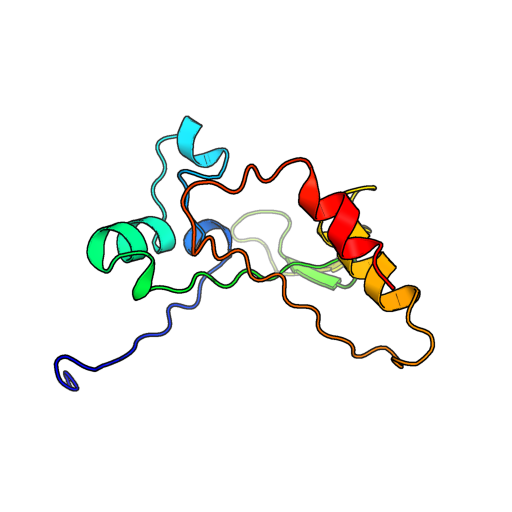12 104 LEU A O 1
ATOM 839 N N . LEU A 1 105 ? -2.429 11.128 4.379 1.00 69.38 105 LEU A N 1
ATOM 840 C CA . LEU A 1 105 ? -3.533 10.725 5.239 1.00 69.38 105 LEU A CA 1
ATOM 841 C C . LEU A 1 105 ? -4.870 11.024 4.555 1.00 69.38 105 LEU A C 1
ATOM 843 O O . LEU A 1 105 ? -5.438 12.104 4.703 1.00 69.38 105 LEU A O 1
ATOM 847 N N . PHE A 1 106 ? -5.428 10.031 3.870 1.00 65.50 106 PHE A N 1
ATOM 848 C CA . PHE A 1 106 ? -6.797 10.104 3.359 1.00 65.50 106 PHE A CA 1
ATOM 849 C C . PHE A 1 106 ? -7.793 9.750 4.462 1.00 65.50 106 PHE A C 1
ATOM 851 O O . PHE A 1 106 ? -8.297 8.629 4.552 1.00 65.50 106 PHE A O 1
ATOM 858 N N . ARG A 1 107 ? -8.071 10.718 5.338 1.00 59.94 107 ARG A N 1
ATOM 859 C CA . ARG A 1 107 ? -9.134 10.605 6.337 1.00 59.94 107 ARG A CA 1
ATOM 860 C C . ARG A 1 107 ? -10.099 11.769 6.186 1.00 59.94 107 ARG A C 1
ATOM 862 O O . ARG A 1 107 ? -9.844 12.870 6.659 1.00 59.94 107 ARG A O 1
ATOM 869 N N . SER A 1 108 ? -11.249 11.505 5.576 1.00 51.38 108 SER A N 1
ATOM 870 C CA . SER A 1 108 ? -12.383 12.414 5.690 1.00 51.38 108 SER A CA 1
ATOM 871 C C . SER A 1 108 ? -12.941 12.304 7.116 1.00 51.38 108 SER A C 1
ATOM 873 O O . SER A 1 108 ? -13.503 11.281 7.504 1.00 51.38 108 SER A O 1
ATOM 875 N N . ASN A 1 109 ? -12.753 13.353 7.921 1.00 45.97 109 ASN A N 1
ATOM 876 C CA . ASN A 1 109 ? -13.533 13.553 9.149 1.00 45.97 109 ASN A CA 1
ATOM 877 C C . ASN A 1 109 ? -14.843 14.317 8.875 1.00 45.97 109 ASN A C 1
ATOM 879 O O . ASN A 1 109 ? -15.652 14.467 9.785 1.00 45.97 109 ASN A O 1
ATOM 883 N N . ASN A 1 110 ? -15.056 14.772 7.636 1.00 45.16 110 ASN A N 1
ATOM 884 C CA . ASN A 1 110 ? -16.242 15.494 7.190 1.00 45.16 110 ASN A CA 1
ATOM 885 C C . ASN A 1 110 ? -16.697 14.955 5.836 1.00 45.16 110 ASN A C 1
ATOM 887 O O . ASN A 1 110 ? -15.954 15.008 4.855 1.00 45.16 110 ASN A O 1
ATOM 891 N N . SER A 1 111 ? -17.942 14.490 5.783 1.00 48.25 111 SER A N 1
ATOM 892 C CA . SER A 1 111 ? -18.641 13.917 4.626 1.00 48.25 111 SER A CA 1
ATOM 893 C C . SER A 1 111 ? -18.830 14.869 3.426 1.00 48.25 111 SER A C 1
ATOM 895 O O . SER A 1 111 ? -19.697 14.630 2.595 1.00 48.25 111 SER A O 1
ATOM 897 N N . SER A 1 112 ? -18.058 15.951 3.330 1.00 46.91 112 SER A N 1
ATOM 898 C CA . SER A 1 112 ? -18.245 17.057 2.385 1.00 46.91 112 SER A CA 1
ATOM 899 C C . SER A 1 112 ? -16.986 17.451 1.596 1.00 46.91 112 SER A C 1
ATOM 901 O O . SER A 1 112 ? -17.045 18.413 0.838 1.00 46.91 112 SER A O 1
ATOM 903 N N . ILE A 1 113 ? -15.865 16.726 1.709 1.00 47.56 113 ILE A N 1
ATOM 904 C CA . ILE A 1 113 ? -14.655 17.050 0.930 1.00 47.56 113 ILE A CA 1
ATOM 905 C C . ILE A 1 113 ? -14.696 16.346 -0.432 1.00 47.56 113 ILE A C 1
ATOM 907 O O . ILE A 1 113 ? -14.599 15.122 -0.529 1.00 47.56 113 ILE A O 1
ATOM 911 N N . GLN A 1 114 ? -14.843 17.146 -1.487 1.00 43.62 114 GLN A N 1
ATOM 912 C CA . GLN A 1 114 ? -14.804 16.725 -2.883 1.00 43.62 114 GLN A CA 1
ATOM 913 C C . GLN A 1 114 ? -13.330 16.667 -3.327 1.00 43.62 114 GLN A C 1
ATOM 915 O O . GLN A 1 114 ? -12.689 17.689 -3.553 1.00 43.62 114 GLN A O 1
ATOM 920 N N . LEU A 1 115 ? -12.782 15.449 -3.397 1.00 48.91 115 LEU A N 1
ATOM 921 C CA . LEU A 1 115 ? -11.345 15.137 -3.504 1.00 48.91 115 LEU A CA 1
ATOM 922 C C . LEU A 1 115 ? -10.597 15.714 -4.726 1.00 48.91 115 LEU A C 1
ATOM 924 O O . LEU A 1 115 ? -9.373 15.626 -4.764 1.00 48.91 115 LEU A O 1
ATOM 928 N N . SER A 1 116 ? -11.269 16.282 -5.731 1.00 44.25 116 SER A N 1
ATOM 929 C CA . SER A 1 116 ? -10.623 16.587 -7.017 1.00 44.25 116 SER A CA 1
ATOM 930 C C . SER A 1 116 ? -9.826 17.896 -7.058 1.00 44.25 116 SER A C 1
ATOM 932 O O . SER A 1 116 ? -8.924 18.002 -7.881 1.00 44.25 116 SER A O 1
ATOM 934 N N . ASN A 1 117 ? -10.115 18.883 -6.198 1.00 36.00 117 ASN A N 1
ATOM 935 C CA . ASN A 1 117 ? -9.547 20.235 -6.362 1.00 36.00 117 ASN A CA 1
ATOM 936 C C . ASN A 1 117 ? -8.516 20.630 -5.284 1.00 36.00 117 ASN A C 1
ATOM 938 O O . ASN A 1 117 ? -7.660 21.479 -5.529 1.00 36.00 117 ASN A O 1
ATOM 942 N N . GLU A 1 118 ? -8.550 20.014 -4.100 1.00 44.16 118 GLU A N 1
ATOM 943 C CA . GLU A 1 118 ? -7.667 20.400 -2.985 1.00 44.16 118 GLU A CA 1
ATOM 944 C C . GLU A 1 118 ? -6.306 19.695 -2.998 1.00 44.16 118 GLU A C 1
ATOM 946 O O . GLU A 1 118 ? -5.322 20.294 -2.575 1.00 44.16 118 GLU A O 1
ATOM 951 N N . LEU A 1 119 ? -6.201 18.482 -3.554 1.00 43.69 119 LEU A N 1
ATOM 952 C CA . LEU A 1 119 ? -4.926 17.748 -3.633 1.00 43.69 119 LEU A CA 1
ATOM 953 C C . LEU A 1 119 ? -3.854 18.505 -4.431 1.00 43.69 119 LEU A C 1
ATOM 955 O O . LEU A 1 119 ? -2.687 18.493 -4.052 1.00 43.69 119 LEU A O 1
ATOM 959 N N . HIS A 1 120 ? -4.253 19.216 -5.489 1.00 35.09 120 HIS A N 1
ATOM 960 C CA . HIS A 1 120 ? -3.346 20.085 -6.243 1.00 35.09 120 HIS A CA 1
ATOM 961 C C . HIS A 1 120 ? -2.942 21.334 -5.445 1.00 35.09 120 HIS A C 1
ATOM 963 O O . HIS A 1 120 ? -1.837 21.837 -5.592 1.00 35.09 120 HIS A O 1
ATOM 969 N N . THR A 1 121 ? -3.823 21.834 -4.577 1.00 40.22 121 THR A N 1
ATOM 970 C CA . THR A 1 121 ? -3.595 23.091 -3.854 1.00 40.22 121 THR A CA 1
ATOM 971 C C . THR A 1 121 ? -2.742 22.885 -2.599 1.00 40.22 121 THR A C 1
ATOM 973 O O . THR A 1 121 ? -1.903 23.725 -2.285 1.00 40.22 121 THR A O 1
ATOM 976 N N . GLU A 1 122 ? -2.908 21.767 -1.892 1.00 41.28 122 GLU A N 1
ATOM 977 C CA . GLU A 1 122 ? -2.163 21.479 -0.657 1.00 41.28 122 GLU A CA 1
ATOM 978 C C . GLU A 1 122 ? -0.724 21.005 -0.917 1.00 41.28 122 GLU A C 1
ATOM 980 O O . GLU A 1 122 ? 0.153 21.273 -0.102 1.00 41.28 122 GLU A O 1
ATOM 985 N N . LEU A 1 123 ? -0.431 20.402 -2.076 1.00 39.78 123 LEU A N 1
ATOM 986 C CA . LEU A 1 123 ? 0.949 20.066 -2.466 1.00 39.78 123 LEU A CA 1
ATOM 987 C C . LEU A 1 123 ? 1.783 21.295 -2.879 1.00 39.78 123 LEU A C 1
ATOM 989 O O . LEU A 1 123 ? 3.009 21.226 -2.881 1.00 39.78 123 LEU A O 1
ATOM 993 N N . HIS A 1 124 ? 1.139 22.424 -3.196 1.00 35.50 124 HIS A N 1
ATOM 994 C CA . HIS A 1 124 ? 1.807 23.657 -3.629 1.00 35.50 124 HIS A CA 1
ATOM 995 C C . HIS A 1 124 ? 1.861 24.766 -2.568 1.00 35.50 124 HIS A C 1
ATOM 997 O O . HIS A 1 124 ? 2.440 25.820 -2.829 1.00 35.50 124 HIS A O 1
ATOM 1003 N N . LYS A 1 125 ? 1.316 24.554 -1.365 1.00 31.25 125 LYS A N 1
ATOM 1004 C CA . LYS A 1 125 ? 1.493 25.496 -0.252 1.00 31.25 125 LYS A CA 1
ATOM 1005 C C . LYS A 1 125 ? 2.809 25.215 0.480 1.00 31.25 125 LYS A C 1
ATOM 1007 O O . LYS A 1 125 ? 2.840 24.472 1.457 1.00 31.25 125 LYS A O 1
ATOM 1012 N N . LYS A 1 126 ? 3.885 25.834 -0.009 1.00 37.03 126 LYS A N 1
ATOM 1013 C CA . LYS A 1 126 ? 4.988 26.316 0.836 1.00 37.03 126 LYS A CA 1
ATOM 1014 C C . LYS A 1 126 ? 4.687 27.750 1.257 1.00 37.03 126 LYS A C 1
ATOM 1016 O O . LYS A 1 126 ? 4.220 28.518 0.387 1.00 37.03 126 LYS A O 1
#

Solvent-accessible surface area (backbone atoms only — not comparable to full-atom values): 8462 Å² total; per-residue (Å²): 137,86,83,59,93,85,60,82,86,85,86,89,69,60,59,85,40,38,40,48,27,81,82,41,75,41,43,81,72,70,49,82,25,57,30,33,55,49,30,73,75,61,32,73,92,74,50,85,72,86,78,85,86,68,35,60,55,74,45,79,50,46,98,49,89,97,49,75,75,36,84,41,76,47,66,69,46,56,86,88,33,72,41,33,53,56,48,53,59,52,70,71,36,87,86,50,81,92,70,80,82,87,80,86,81,90,67,79,90,53,104,75,76,72,76,84,66,52,64,69,52,65,78,64,66,123

Radius of gyration: 18.13 Å; Cα contacts (8 Å, |Δi|>4): 97; chains: 1; bounding box: 38×47×40 Å